Protein AF-A0A1F3Z8W6-F1 (afdb_monomer_lite)

Secondary structure (DSSP, 8-state):
-HHHHHHHHHHHHH--TT----GGGS-HHHHHHHHHHHHHH-TT-SHHHHIIIIIGGGSS-HHHHHHHHHHHHHHHHHSHHHHHHHHHHHHHHHHHTS--HHHHHHHHHHHHHHSTT-S-HHHHHHHHHHHHHTT-HHHHHHHHHHHHHS-----HHHHHHHHHHHHHHHHHHHHHHHT-

pLDDT: mean 85.47, std 11.97, range [42.78, 97.38]

Sequence (180 aa):
TLAGLMALRLQAFDNQPGISLPFAALDYLKLSGWLERILGLDQRSNYPLLMASHLYAQVPDPARQRLMLDFTYRQFLLDPERRWRYLAHAALIAKHRLHDLPLALSYARAIQEKAGGTALHWASQMPIFILEDMGELEAAKIELGALLASDSISDPQEKHFLTQRYAELEARLLKTRQGR

Radius of gyration: 19.79 Å; chains: 1; bounding box: 61×28×52 Å

Foldseek 3Di:
DVVVVVVVVVVVVCDDPPDNPDLVNDDLVVLLVVLVVVCVVPVPDPPSLCCLLPPQLVPLDLVSVVSSLVSLQVSCVVPVQPSLVSLLSSLVSCCPRVVNLVSSLVSLVCSLPPNPLSDDPVSNLSNLVSCVVVVVLVVSLVSLVVVLVVPSDPDPVVNVVSVVVSVVSVVVVVVVVVVD

Structure (mmCIF, N/CA/C/O backbone):
data_AF-A0A1F3Z8W6-F1
#
_entry.id   AF-A0A1F3Z8W6-F1
#
loop_
_atom_site.group_PDB
_atom_site.id
_atom_site.type_symbol
_atom_site.label_atom_id
_atom_site.label_alt_id
_atom_site.label_comp_id
_atom_site.label_asym_id
_atom_site.label_entity_id
_atom_site.label_seq_id
_atom_site.pdbx_PDB_ins_code
_atom_site.Cartn_x
_atom_site.Cartn_y
_atom_site.Cartn_z
_atom_site.occupancy
_atom_site.B_iso_or_equiv
_atom_site.auth_seq_id
_atom_site.auth_comp_id
_atom_site.auth_asym_id
_atom_site.auth_atom_id
_atom_sit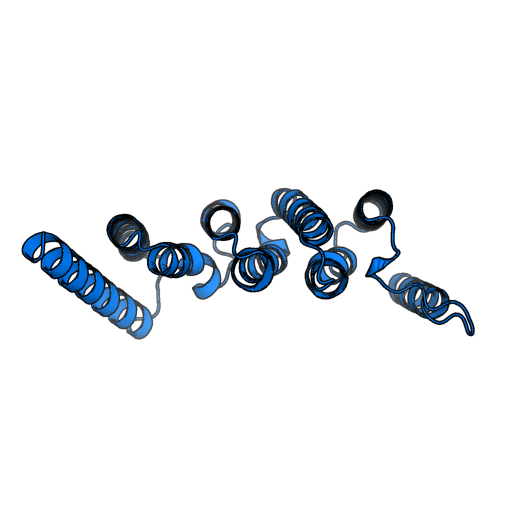e.pdbx_PDB_model_num
ATOM 1 N N . THR A 1 1 ? 30.602 -7.680 -4.647 1.00 63.47 1 THR A N 1
ATOM 2 C CA . THR A 1 1 ? 31.379 -6.793 -5.546 1.00 63.47 1 THR A CA 1
ATOM 3 C C . THR A 1 1 ? 31.164 -7.039 -7.043 1.00 63.47 1 THR A C 1
ATOM 5 O O . THR A 1 1 ? 31.744 -6.312 -7.831 1.00 63.47 1 THR A O 1
ATOM 8 N N . LEU A 1 2 ? 30.226 -7.899 -7.474 1.00 56.38 2 LEU A N 1
ATOM 9 C CA . LEU A 1 2 ? 29.691 -7.875 -8.853 1.00 56.38 2 LEU A CA 1
ATOM 10 C C . LEU A 1 2 ? 28.532 -6.867 -9.011 1.00 56.38 2 LEU A C 1
ATOM 12 O O . LEU A 1 2 ? 28.431 -6.162 -10.010 1.00 56.38 2 LEU A O 1
ATOM 16 N N . ALA A 1 3 ? 27.699 -6.751 -7.970 1.00 57.66 3 ALA A N 1
ATOM 17 C CA . ALA A 1 3 ? 26.552 -5.843 -7.927 1.00 57.66 3 ALA A CA 1
ATOM 18 C C . ALA A 1 3 ? 26.945 -4.361 -8.064 1.00 57.66 3 ALA A C 1
ATOM 20 O O . ALA A 1 3 ? 26.272 -3.613 -8.762 1.00 57.66 3 ALA A O 1
ATOM 21 N N . GLY A 1 4 ? 28.067 -3.946 -7.464 1.00 71.06 4 GLY A N 1
ATOM 22 C CA . GLY A 1 4 ? 28.579 -2.578 -7.601 1.00 71.06 4 GLY A CA 1
ATOM 23 C C . GLY A 1 4 ? 29.049 -2.259 -9.022 1.00 71.06 4 GLY A C 1
ATOM 24 O O . GLY A 1 4 ? 28.785 -1.172 -9.519 1.00 71.06 4 GLY A O 1
ATOM 25 N N . LEU A 1 5 ? 29.669 -3.226 -9.709 1.00 72.06 5 LEU A N 1
ATOM 26 C CA . LEU A 1 5 ? 30.084 -3.079 -11.108 1.00 72.06 5 LEU A CA 1
ATOM 27 C C . LEU A 1 5 ? 28.879 -3.035 -12.057 1.00 72.06 5 LEU A C 1
ATOM 29 O O . LEU A 1 5 ? 28.901 -2.290 -13.031 1.00 72.06 5 LEU A O 1
ATOM 33 N N . MET A 1 6 ? 27.810 -3.779 -11.759 1.00 69.06 6 MET A N 1
ATOM 34 C CA . MET A 1 6 ? 26.556 -3.702 -12.516 1.00 69.06 6 MET A CA 1
ATOM 35 C C . MET A 1 6 ? 25.786 -2.405 -12.252 1.00 69.06 6 MET A C 1
ATOM 37 O O . MET A 1 6 ? 25.266 -1.827 -13.200 1.00 69.06 6 MET A O 1
ATOM 41 N N . ALA A 1 7 ? 25.774 -1.906 -11.013 1.00 69.50 7 ALA A N 1
ATOM 42 C CA . ALA A 1 7 ? 25.199 -0.603 -10.680 1.00 69.50 7 ALA A CA 1
ATOM 43 C C . ALA A 1 7 ? 25.958 0.540 -11.374 1.00 69.50 7 ALA A C 1
ATOM 45 O O . ALA A 1 7 ? 25.334 1.402 -11.981 1.00 69.50 7 ALA A O 1
ATOM 46 N N . LEU A 1 8 ? 27.296 0.492 -11.384 1.00 69.25 8 LEU A N 1
ATOM 47 C CA . LEU A 1 8 ? 28.136 1.422 -12.148 1.00 69.25 8 LEU A CA 1
ATOM 48 C C . LEU A 1 8 ? 27.888 1.322 -13.656 1.00 69.25 8 LEU A C 1
ATOM 50 O O . LEU A 1 8 ? 27.823 2.342 -14.333 1.00 69.25 8 LEU A O 1
ATOM 54 N N . ARG A 1 9 ? 27.716 0.108 -14.194 1.00 71.69 9 ARG A N 1
ATOM 55 C CA . ARG A 1 9 ? 27.417 -0.093 -15.618 1.00 71.69 9 ARG A CA 1
ATOM 56 C C . ARG A 1 9 ? 26.025 0.416 -15.994 1.00 71.69 9 ARG A C 1
ATOM 58 O O . ARG A 1 9 ? 25.880 0.967 -17.077 1.00 71.69 9 ARG A O 1
ATOM 65 N N . LEU A 1 10 ? 25.035 0.259 -15.116 1.00 66.38 10 LEU A N 1
ATOM 66 C CA . LEU A 1 10 ? 23.693 0.812 -15.299 1.00 66.38 10 LEU A CA 1
ATOM 67 C C . LEU A 1 10 ? 23.724 2.343 -15.236 1.00 66.38 10 LEU A C 1
ATOM 69 O O . LEU A 1 10 ? 23.204 2.998 -16.129 1.00 66.38 10 LEU A O 1
ATOM 73 N N . GLN A 1 11 ? 24.428 2.906 -14.251 1.00 65.56 11 GLN A N 1
ATOM 74 C CA . GLN A 1 11 ? 24.610 4.350 -14.109 1.00 65.56 11 GLN A CA 1
ATOM 75 C C . GLN A 1 11 ? 25.353 4.957 -15.311 1.00 65.56 11 GLN A C 1
ATOM 77 O O . GLN A 1 11 ? 25.018 6.049 -15.753 1.00 65.56 11 GLN A O 1
ATOM 82 N N . ALA A 1 12 ? 26.325 4.242 -15.885 1.00 61.88 12 ALA A N 1
ATOM 83 C CA . ALA A 1 12 ? 27.004 4.648 -17.116 1.00 61.88 12 ALA A CA 1
ATOM 84 C C . ALA A 1 12 ? 26.122 4.504 -18.372 1.00 61.88 12 ALA A C 1
ATOM 86 O O . ALA A 1 12 ? 26.333 5.224 -19.344 1.00 61.88 12 ALA A O 1
ATOM 87 N N . PHE A 1 13 ? 25.138 3.597 -18.365 1.00 58.41 13 PHE A N 1
ATOM 88 C CA . PHE A 1 13 ? 24.157 3.464 -19.446 1.00 58.41 13 PHE A CA 1
ATOM 89 C C . PHE A 1 13 ? 23.094 4.569 -19.405 1.00 58.41 13 PHE A C 1
ATOM 91 O O . PHE A 1 13 ? 22.687 5.041 -20.462 1.00 58.41 13 PHE A O 1
ATOM 98 N N . ASP A 1 14 ? 22.692 5.006 -18.209 1.00 50.75 14 ASP A N 1
ATOM 99 C CA . ASP A 1 14 ? 21.775 6.139 -18.015 1.00 50.75 14 ASP A CA 1
ATOM 100 C C . ASP A 1 14 ? 22.431 7.492 -18.346 1.00 50.75 14 ASP A C 1
ATOM 102 O O . ASP A 1 14 ? 21.746 8.438 -18.727 1.00 50.75 14 ASP A O 1
ATOM 106 N N . ASN A 1 15 ? 23.759 7.600 -18.231 1.00 46.31 15 ASN A N 1
ATOM 107 C CA . ASN A 1 15 ? 24.492 8.859 -18.392 1.00 46.31 15 ASN A CA 1
ATOM 108 C C . ASN A 1 15 ? 25.192 8.961 -19.764 1.00 46.31 15 ASN A C 1
ATOM 110 O O . ASN A 1 15 ? 26.400 9.188 -19.850 1.00 46.31 15 ASN A O 1
ATOM 114 N N . GLN A 1 16 ? 24.441 8.774 -20.855 1.00 45.91 16 GLN A N 1
ATOM 115 C CA . GLN A 1 16 ? 24.936 9.036 -22.212 1.00 45.91 16 GLN A CA 1
ATOM 116 C C . GLN A 1 16 ? 24.834 10.538 -22.543 1.00 45.91 16 GLN A C 1
ATOM 118 O O . GLN A 1 16 ? 23.730 11.092 -22.521 1.00 45.91 16 GLN A O 1
ATOM 123 N N . PRO A 1 17 ? 25.938 11.222 -22.906 1.00 42.78 17 PRO A N 1
ATOM 124 C CA . PRO A 1 17 ? 25.865 12.588 -23.408 1.00 42.78 17 PRO A CA 1
ATOM 125 C C . PRO A 1 17 ? 25.090 12.592 -24.732 1.00 42.78 17 PRO A C 1
ATOM 127 O O . PRO A 1 17 ? 25.552 12.041 -25.728 1.00 42.78 17 PRO A O 1
ATOM 130 N N . GLY A 1 18 ? 23.904 13.203 -24.737 1.00 43.12 18 GLY A N 1
ATOM 131 C CA . GLY A 1 18 ? 23.142 13.496 -25.958 1.00 43.12 18 GLY A CA 1
ATOM 132 C C . GLY A 1 18 ? 21.848 12.707 -26.169 1.00 43.12 18 GLY A C 1
ATOM 133 O O . GLY A 1 18 ? 21.065 13.106 -27.024 1.00 43.12 18 GLY A O 1
ATOM 134 N N . ILE A 1 19 ? 21.563 11.664 -25.379 1.00 43.78 19 ILE A N 1
ATOM 135 C CA . ILE A 1 19 ? 20.241 11.010 -25.352 1.00 43.78 19 ILE A CA 1
ATOM 136 C C . ILE A 1 19 ? 19.881 10.677 -23.898 1.00 43.78 19 ILE A C 1
ATOM 138 O O . ILE A 1 19 ? 19.940 9.534 -23.458 1.00 43.78 19 ILE A O 1
ATOM 142 N N . SER A 1 20 ? 19.490 11.698 -23.135 1.00 51.50 20 SER A N 1
ATOM 143 C CA . SER A 1 20 ? 18.677 11.482 -21.937 1.00 51.50 20 SER A CA 1
ATOM 144 C C . SER A 1 20 ? 17.312 11.001 -22.426 1.00 51.50 20 SER A C 1
ATOM 146 O O . SER A 1 20 ? 16.499 11.803 -22.885 1.00 51.50 20 SER A O 1
ATOM 148 N N . LEU A 1 21 ? 17.079 9.686 -22.435 1.00 55.06 21 LEU A N 1
ATOM 149 C CA . LEU A 1 21 ? 15.722 9.179 -22.601 1.00 55.06 21 LEU A CA 1
ATOM 150 C C . LEU A 1 21 ? 14.975 9.546 -21.318 1.00 55.06 21 LEU A C 1
ATOM 152 O O . LEU A 1 21 ? 15.303 9.006 -20.259 1.00 55.06 21 LEU A O 1
ATOM 156 N N . PRO A 1 22 ? 13.983 10.452 -21.364 1.00 74.62 22 PRO A N 1
ATOM 157 C CA . PRO A 1 22 ? 13.188 10.719 -20.180 1.00 74.62 22 PRO A CA 1
ATOM 158 C C . PRO A 1 22 ? 12.544 9.401 -19.745 1.00 74.62 22 PRO A C 1
ATOM 160 O O . PRO A 1 22 ? 12.148 8.602 -20.592 1.00 74.62 22 PRO A O 1
ATOM 163 N N . PHE A 1 23 ? 12.386 9.159 -18.442 1.00 75.88 23 PHE A N 1
ATOM 164 C CA . PHE A 1 23 ? 11.731 7.930 -17.966 1.00 75.88 23 PHE A CA 1
ATOM 165 C C . PHE A 1 23 ? 10.343 7.728 -18.612 1.00 75.88 23 PHE A C 1
ATOM 167 O O . PHE A 1 23 ? 9.929 6.604 -18.881 1.00 75.88 23 PHE A O 1
ATOM 174 N N . ALA A 1 24 ? 9.673 8.823 -18.983 1.00 75.94 24 ALA A N 1
ATOM 175 C CA . ALA A 1 24 ? 8.428 8.843 -19.750 1.00 75.94 24 ALA A CA 1
ATOM 176 C C . ALA A 1 24 ? 8.534 8.376 -21.224 1.00 75.94 24 ALA A C 1
ATOM 178 O O . ALA A 1 24 ? 7.517 8.254 -21.897 1.00 75.94 24 ALA A O 1
ATOM 179 N N . ALA A 1 25 ? 9.718 8.099 -21.761 1.00 81.62 25 ALA A N 1
ATOM 180 C CA . ALA A 1 25 ? 9.909 7.530 -23.099 1.00 81.62 25 ALA A CA 1
ATOM 181 C C . ALA A 1 25 ? 10.193 6.019 -23.069 1.00 81.62 25 ALA A C 1
ATOM 183 O O . ALA A 1 25 ? 10.212 5.378 -24.117 1.00 81.62 25 ALA A O 1
ATOM 184 N N . LEU A 1 26 ? 10.394 5.432 -21.884 1.00 85.69 26 LEU A N 1
ATOM 185 C CA . LEU A 1 26 ? 10.688 4.007 -21.751 1.00 85.69 26 LEU A CA 1
ATOM 186 C C . LEU A 1 26 ? 9.454 3.140 -22.030 1.00 85.69 26 LEU A C 1
ATOM 188 O O . LEU A 1 26 ? 8.324 3.518 -21.722 1.00 85.69 26 LEU A O 1
ATOM 192 N N . ASP A 1 27 ? 9.690 1.943 -22.564 1.00 88.44 27 ASP A N 1
ATOM 193 C CA . ASP A 1 27 ? 8.688 0.885 -22.704 1.00 88.44 27 ASP A CA 1
ATOM 194 C C . ASP A 1 27 ? 8.579 0.124 -21.374 1.00 88.44 27 ASP A C 1
ATOM 196 O O . ASP A 1 27 ? 9.454 -0.668 -21.015 1.00 88.44 27 ASP A O 1
ATOM 200 N N . TYR A 1 28 ? 7.515 0.400 -20.618 1.00 90.75 28 TYR A N 1
ATOM 201 C CA . TYR A 1 28 ? 7.353 -0.109 -19.253 1.00 90.75 28 TYR A CA 1
ATOM 202 C C . TYR A 1 28 ? 7.104 -1.619 -19.186 1.00 90.75 28 TYR A C 1
ATOM 204 O O . TYR A 1 28 ? 7.426 -2.230 -18.169 1.00 90.75 28 TYR A O 1
ATOM 212 N N . LEU A 1 29 ? 6.599 -2.232 -20.262 1.00 90.50 29 LEU A N 1
ATOM 213 C CA . LEU A 1 29 ? 6.436 -3.686 -20.348 1.00 90.50 29 LEU A CA 1
ATOM 214 C C . LEU A 1 29 ? 7.790 -4.376 -20.527 1.00 90.50 29 LEU A C 1
ATOM 216 O O . LEU A 1 29 ? 8.080 -5.393 -19.896 1.00 90.50 29 LEU A O 1
ATOM 220 N N . LYS A 1 30 ? 8.665 -3.804 -21.362 1.00 90.44 30 LYS A N 1
ATOM 221 C CA . LYS A 1 30 ? 10.045 -4.297 -21.475 1.00 90.44 30 LYS A CA 1
ATOM 222 C C . LYS A 1 30 ? 10.818 -4.054 -20.187 1.00 90.44 30 LYS A C 1
ATOM 224 O O . LYS A 1 30 ? 11.549 -4.939 -19.749 1.00 90.44 30 LYS A O 1
ATOM 229 N N . LEU A 1 31 ? 10.647 -2.883 -19.575 1.00 90.31 31 LEU A N 1
ATOM 230 C CA . LEU A 1 31 ? 11.286 -2.533 -18.311 1.00 90.31 31 LEU A CA 1
ATOM 231 C C . LEU A 1 31 ? 10.904 -3.510 -17.196 1.00 90.31 31 LEU A C 1
ATOM 233 O O . LEU A 1 31 ? 11.798 -4.029 -16.532 1.00 90.31 31 LEU A O 1
ATOM 237 N N . SER A 1 32 ? 9.614 -3.822 -17.023 1.00 89.94 32 SER A N 1
ATOM 238 C CA . SER A 1 32 ? 9.184 -4.810 -16.028 1.00 89.94 32 SER A CA 1
ATOM 239 C C . SER A 1 32 ? 9.823 -6.174 -16.289 1.00 89.94 32 SER A C 1
ATOM 241 O O . SER A 1 32 ? 10.374 -6.768 -15.368 1.00 89.94 32 SER A O 1
ATOM 243 N N . GLY A 1 33 ? 9.861 -6.628 -17.547 1.00 90.06 33 GLY A N 1
ATOM 244 C CA . GLY A 1 33 ? 10.532 -7.878 -17.915 1.00 90.06 33 GLY A CA 1
ATOM 245 C C . GLY A 1 33 ? 12.035 -7.881 -17.606 1.00 90.06 33 GLY A C 1
ATOM 246 O O . GLY A 1 33 ? 12.582 -8.897 -17.176 1.00 90.06 33 GLY A O 1
ATOM 247 N N . TRP A 1 34 ? 12.721 -6.748 -17.771 1.00 90.88 34 TRP A N 1
ATOM 248 C CA . TRP A 1 34 ? 14.125 -6.609 -17.378 1.00 90.88 34 TRP A CA 1
ATOM 249 C C . TRP A 1 34 ? 14.315 -6.660 -15.863 1.00 90.88 34 TRP A C 1
ATOM 251 O O . TRP A 1 34 ? 15.187 -7.390 -15.391 1.00 90.88 34 TRP A O 1
ATOM 261 N N . LEU A 1 35 ? 13.491 -5.941 -15.098 1.00 91.12 35 LEU A N 1
ATOM 262 C CA . LEU A 1 35 ? 13.544 -5.960 -13.634 1.00 91.12 35 LEU A CA 1
ATOM 263 C C . LEU A 1 35 ? 13.267 -7.366 -13.080 1.00 91.12 35 LEU A C 1
ATOM 265 O O . LEU A 1 35 ? 13.963 -7.812 -12.168 1.00 91.12 35 LEU A O 1
ATOM 269 N N . GLU A 1 36 ? 12.316 -8.093 -13.672 1.00 89.38 36 GLU A N 1
ATOM 270 C CA . GLU A 1 36 ? 12.037 -9.497 -13.348 1.00 89.38 36 GLU A CA 1
ATOM 271 C C . GLU A 1 36 ? 13.244 -10.398 -13.606 1.00 89.38 36 GLU A C 1
ATOM 273 O O . GLU A 1 36 ? 13.613 -11.189 -12.742 1.00 89.38 36 GLU A O 1
ATOM 278 N N . ARG A 1 37 ? 13.908 -10.258 -14.759 1.00 89.44 37 ARG A N 1
ATOM 279 C CA . ARG A 1 37 ? 15.112 -11.043 -15.076 1.00 89.44 37 ARG A CA 1
ATOM 280 C C . ARG A 1 37 ? 16.254 -10.758 -14.106 1.00 89.44 37 ARG A C 1
ATOM 282 O O . ARG A 1 37 ? 16.925 -11.694 -13.684 1.00 89.44 37 ARG A O 1
ATOM 289 N N . ILE A 1 38 ? 16.458 -9.497 -13.719 1.00 86.88 38 ILE A N 1
ATOM 290 C CA . ILE A 1 38 ? 17.488 -9.125 -12.736 1.00 86.88 38 ILE A CA 1
ATOM 291 C C . ILE A 1 38 ? 17.193 -9.775 -11.379 1.00 86.88 38 ILE A C 1
ATOM 293 O O . ILE A 1 38 ? 18.099 -10.341 -10.772 1.00 86.88 38 ILE A O 1
ATOM 297 N N . LEU A 1 39 ? 15.935 -9.760 -10.925 1.00 88.00 39 LEU A N 1
ATOM 298 C CA . LEU A 1 39 ? 15.534 -10.469 -9.703 1.00 88.00 39 LEU A CA 1
ATOM 299 C C . LEU A 1 39 ? 15.644 -11.991 -9.838 1.00 88.00 39 LEU A C 1
ATOM 301 O O . LEU A 1 39 ? 15.949 -12.664 -8.861 1.00 88.00 39 LEU A O 1
ATOM 305 N N . GLY A 1 40 ? 15.425 -12.544 -11.030 1.00 86.38 40 GLY A N 1
ATOM 306 C CA . GLY A 1 40 ? 15.648 -13.964 -11.298 1.00 86.38 40 GLY A CA 1
ATOM 307 C C . GLY A 1 40 ? 17.115 -14.374 -11.130 1.00 86.38 40 GLY A C 1
ATOM 308 O O . GLY A 1 40 ? 17.387 -15.471 -10.648 1.00 86.38 40 GLY A O 1
ATOM 309 N N . LEU A 1 41 ? 18.050 -13.484 -11.480 1.00 88.44 41 LEU A N 1
ATOM 310 C CA . LEU A 1 41 ? 19.491 -13.696 -11.309 1.00 88.44 41 LEU A CA 1
ATOM 311 C C . LEU A 1 41 ? 19.951 -13.488 -9.858 1.00 88.44 41 LEU A C 1
ATOM 313 O O . LEU A 1 41 ? 20.811 -14.224 -9.382 1.00 88.44 41 LEU A O 1
ATOM 317 N N . ASP A 1 42 ? 19.386 -12.503 -9.156 1.00 83.12 42 ASP A N 1
ATOM 318 C CA . ASP A 1 42 ? 19.632 -12.258 -7.732 1.00 83.12 42 ASP A CA 1
ATOM 319 C C . ASP A 1 42 ? 18.321 -11.958 -6.990 1.00 83.12 42 ASP A C 1
ATOM 321 O O . ASP A 1 42 ? 17.873 -10.812 -6.878 1.00 83.12 42 ASP A O 1
ATOM 325 N N . GLN A 1 43 ? 17.728 -13.011 -6.425 1.00 79.88 43 GLN A N 1
ATOM 326 C CA . GLN A 1 43 ? 16.435 -12.953 -5.731 1.00 79.88 43 GLN A CA 1
ATOM 327 C C . GLN A 1 43 ? 16.477 -12.130 -4.439 1.00 79.88 43 GLN A C 1
ATOM 329 O O . GLN A 1 43 ? 15.435 -11.675 -3.953 1.00 79.88 43 GLN A O 1
ATOM 334 N N . ARG A 1 44 ? 17.677 -11.930 -3.877 1.00 78.94 44 ARG A N 1
ATOM 335 C CA . ARG A 1 44 ? 17.900 -11.138 -2.662 1.00 78.94 44 ARG A CA 1
ATOM 336 C C . ARG A 1 44 ? 18.141 -9.664 -2.977 1.00 78.94 44 ARG A C 1
ATOM 338 O O . ARG A 1 44 ? 18.221 -8.858 -2.046 1.00 78.94 44 ARG A O 1
ATOM 345 N N . SER A 1 45 ? 18.256 -9.305 -4.255 1.00 81.25 45 SER A N 1
ATOM 346 C CA . SER A 1 45 ? 18.483 -7.929 -4.659 1.00 81.25 45 SER A CA 1
ATOM 347 C C . SER A 1 45 ? 17.272 -7.059 -4.343 1.00 81.25 45 SER A C 1
ATOM 349 O O . SER A 1 45 ? 16.174 -7.223 -4.866 1.00 81.25 45 SER A O 1
ATOM 351 N N . ASN A 1 46 ? 17.510 -6.068 -3.495 1.00 81.50 46 ASN A N 1
ATOM 352 C CA . ASN A 1 46 ? 16.548 -5.027 -3.146 1.00 81.50 46 ASN A CA 1
ATOM 353 C C . ASN A 1 46 ? 16.425 -3.948 -4.231 1.00 81.50 46 ASN A C 1
ATOM 355 O O . ASN A 1 46 ? 15.517 -3.117 -4.190 1.00 81.50 46 ASN A O 1
ATOM 359 N N . TYR A 1 47 ? 17.369 -3.928 -5.174 1.00 81.19 47 TYR A N 1
ATOM 360 C CA . TYR A 1 47 ? 17.552 -2.824 -6.102 1.00 81.19 47 TYR A CA 1
ATOM 361 C C . TYR A 1 47 ? 16.439 -2.742 -7.163 1.00 81.19 47 TYR A C 1
ATOM 363 O O . TYR A 1 47 ? 15.862 -1.666 -7.294 1.00 81.19 47 TYR A O 1
ATOM 371 N N . PRO A 1 48 ? 16.014 -3.831 -7.840 1.00 87.06 48 PRO A N 1
ATOM 372 C CA . PRO A 1 48 ? 14.927 -3.756 -8.824 1.00 87.06 48 PRO A CA 1
ATOM 373 C C . PRO A 1 48 ? 13.588 -3.297 -8.233 1.00 87.06 48 PRO A C 1
ATOM 375 O O . PRO A 1 48 ? 12.860 -2.537 -8.865 1.00 87.06 48 PRO A O 1
ATOM 378 N N . LEU A 1 49 ? 13.289 -3.710 -6.997 1.00 86.50 49 LEU A N 1
ATOM 379 C CA . LEU A 1 49 ? 12.095 -3.276 -6.267 1.00 86.50 49 LEU A CA 1
ATOM 380 C C . LEU A 1 49 ? 12.153 -1.796 -5.891 1.00 86.50 49 LEU A C 1
ATOM 382 O O . LEU A 1 49 ? 11.166 -1.084 -6.054 1.00 86.50 49 LEU A O 1
ATOM 386 N N . LEU A 1 50 ? 13.319 -1.321 -5.443 1.00 85.69 50 LEU A N 1
ATOM 387 C CA . LEU A 1 50 ? 13.538 0.098 -5.180 1.00 85.69 50 LEU A CA 1
ATOM 388 C C . LEU A 1 50 ? 13.331 0.928 -6.455 1.00 85.69 50 LEU A C 1
ATOM 390 O O . LEU A 1 50 ? 12.630 1.932 -6.411 1.00 85.69 50 LEU A O 1
ATOM 394 N N . MET A 1 51 ? 13.894 0.499 -7.589 1.00 85.50 51 MET A N 1
ATOM 395 C CA . MET A 1 51 ? 13.742 1.204 -8.866 1.00 85.50 51 MET A CA 1
ATOM 396 C C . MET A 1 51 ? 12.284 1.246 -9.324 1.00 85.50 51 MET A C 1
ATOM 398 O O . MET A 1 51 ? 11.785 2.318 -9.664 1.00 85.50 51 MET A O 1
ATOM 402 N N . ALA A 1 52 ? 11.579 0.113 -9.282 1.00 86.12 52 ALA A N 1
ATOM 403 C CA . ALA A 1 52 ? 10.173 0.056 -9.664 1.00 86.12 52 ALA A CA 1
ATOM 404 C C . ALA A 1 52 ? 9.311 0.988 -8.807 1.00 86.12 52 ALA A C 1
ATOM 406 O O . ALA A 1 52 ? 8.582 1.817 -9.350 1.00 86.12 52 ALA A O 1
ATOM 407 N N . SER A 1 53 ? 9.419 0.886 -7.479 1.00 81.81 53 SER A N 1
ATOM 408 C CA . SER A 1 53 ? 8.507 1.596 -6.586 1.00 81.81 53 SER A CA 1
ATOM 409 C C . SER A 1 53 ? 8.898 3.062 -6.363 1.00 81.81 53 SER A C 1
ATOM 411 O O .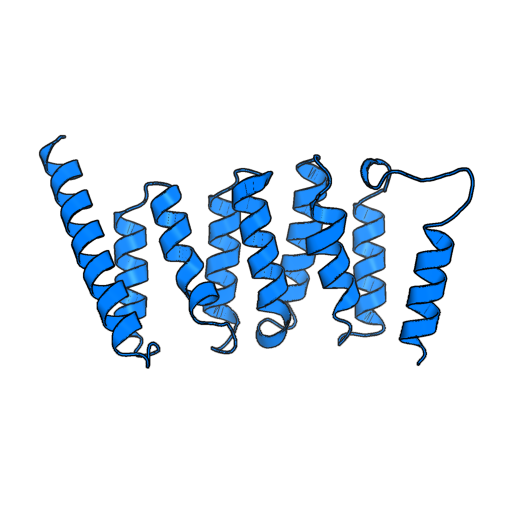 SER A 1 53 ? 8.004 3.881 -6.207 1.00 81.81 53 SER A O 1
ATOM 413 N N . HIS A 1 54 ? 10.191 3.416 -6.370 1.00 82.69 54 HIS A N 1
ATOM 414 C CA . HIS A 1 54 ? 10.657 4.774 -6.048 1.00 82.69 54 HIS A CA 1
ATOM 415 C C . HIS A 1 54 ? 11.153 5.582 -7.247 1.00 82.69 54 HIS A C 1
ATOM 417 O O . HIS A 1 54 ? 11.227 6.794 -7.119 1.00 82.69 54 HIS A O 1
ATOM 423 N N . LEU A 1 55 ? 11.511 4.992 -8.390 1.00 86.00 55 LEU A N 1
ATOM 424 C CA . LEU A 1 55 ? 11.925 5.776 -9.566 1.00 86.00 55 LEU A CA 1
ATOM 425 C C . LEU A 1 55 ? 10.866 5.720 -10.658 1.00 86.00 55 LEU A C 1
ATOM 427 O O . LEU A 1 55 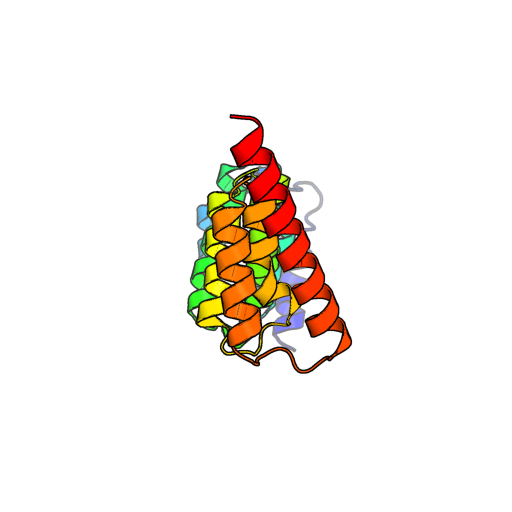? 10.271 6.735 -11.015 1.00 86.00 55 LEU A O 1
ATOM 431 N N . TYR A 1 56 ? 10.582 4.521 -11.159 1.00 86.94 56 TYR A N 1
ATOM 432 C CA . TYR A 1 56 ? 9.743 4.363 -12.341 1.00 86.94 56 TYR A CA 1
ATOM 433 C C . TYR A 1 56 ? 8.257 4.604 -12.060 1.00 86.94 56 TYR A C 1
ATOM 435 O O . TYR A 1 56 ? 7.539 5.032 -12.965 1.00 86.94 56 TYR A O 1
ATOM 443 N N . ALA A 1 57 ? 7.803 4.427 -10.816 1.00 86.12 57 ALA A N 1
ATOM 444 C CA . ALA A 1 57 ? 6.451 4.785 -10.388 1.00 86.12 57 ALA A CA 1
ATOM 445 C C . ALA A 1 57 ? 6.244 6.296 -10.129 1.00 86.12 57 ALA A C 1
ATOM 447 O O . ALA A 1 57 ? 5.126 6.709 -9.842 1.00 86.12 57 ALA A O 1
ATOM 448 N N . GLN A 1 58 ? 7.276 7.144 -10.235 1.00 84.31 58 GLN A N 1
ATOM 449 C CA . GLN A 1 58 ? 7.117 8.600 -10.082 1.00 84.31 58 GLN A CA 1
ATOM 450 C C . GLN A 1 58 ? 6.784 9.329 -11.392 1.00 84.31 58 GLN A C 1
ATOM 452 O O . GLN A 1 58 ? 6.446 10.513 -11.367 1.00 84.31 58 GLN A O 1
ATOM 457 N N . VAL A 1 59 ? 6.855 8.644 -12.537 1.00 87.00 59 VAL A N 1
ATOM 458 C CA . VAL A 1 59 ? 6.489 9.232 -13.833 1.00 87.00 59 VAL A CA 1
ATOM 459 C C . VAL A 1 59 ? 5.002 9.605 -13.820 1.00 87.00 59 VAL A C 1
ATOM 461 O O . VAL A 1 59 ? 4.197 8.767 -13.413 1.00 87.00 59 VAL A O 1
ATOM 464 N N . PRO A 1 60 ? 4.608 10.824 -14.241 1.00 86.38 60 PRO A N 1
ATOM 465 C CA . PRO A 1 60 ? 3.221 11.301 -14.208 1.00 86.38 60 PRO A CA 1
ATOM 466 C C . PRO A 1 60 ? 2.373 10.685 -15.338 1.00 86.38 60 PRO A C 1
ATOM 468 O O . PRO A 1 60 ? 1.778 11.386 -16.147 1.00 86.38 60 PRO A O 1
ATOM 471 N N . ASP A 1 61 ? 2.346 9.357 -15.405 1.00 90.12 61 ASP A N 1
ATOM 472 C CA . ASP A 1 61 ? 1.564 8.555 -16.344 1.00 90.12 61 ASP A CA 1
ATOM 473 C C . ASP A 1 61 ? 0.891 7.415 -15.554 1.00 90.12 61 ASP A C 1
ATOM 475 O O . ASP A 1 61 ? 1.577 6.484 -15.112 1.00 90.12 61 ASP A O 1
ATOM 479 N N . PRO A 1 62 ? -0.441 7.466 -15.362 1.00 92.00 62 PRO A N 1
ATOM 480 C CA . PRO A 1 62 ? -1.161 6.481 -14.559 1.00 92.00 62 PRO A CA 1
ATOM 481 C C . PRO A 1 62 ? -1.008 5.033 -15.039 1.00 92.00 62 PRO A C 1
ATOM 483 O O . PRO A 1 62 ? -0.940 4.116 -14.218 1.00 92.00 62 PRO A O 1
ATOM 486 N N . ALA A 1 63 ? -0.930 4.798 -16.353 1.00 92.56 63 ALA A N 1
ATOM 487 C CA . ALA A 1 63 ? -0.808 3.448 -16.898 1.00 92.56 63 ALA A CA 1
ATOM 488 C C . ALA A 1 63 ? 0.556 2.842 -16.543 1.00 92.56 63 ALA A C 1
ATOM 490 O O . ALA A 1 63 ? 0.655 1.694 -16.110 1.00 92.56 63 ALA A O 1
ATOM 491 N N . ARG A 1 64 ? 1.613 3.648 -16.651 1.00 91.81 64 ARG A N 1
ATOM 492 C CA . ARG A 1 64 ? 2.981 3.250 -16.298 1.00 91.81 64 ARG A CA 1
ATOM 493 C C . ARG A 1 64 ? 3.169 3.036 -14.808 1.00 91.81 64 ARG A C 1
ATOM 495 O O . ARG A 1 64 ? 3.806 2.062 -14.407 1.00 91.81 64 ARG A O 1
ATOM 502 N N . GLN A 1 65 ? 2.588 3.915 -13.994 1.00 93.44 65 GLN A N 1
ATOM 503 C CA . GLN A 1 65 ? 2.560 3.746 -12.546 1.00 93.44 65 GLN A CA 1
ATOM 504 C C . GLN A 1 65 ? 1.931 2.399 -12.196 1.00 93.44 65 GLN A C 1
ATOM 506 O O . GLN A 1 65 ? 2.576 1.593 -11.531 1.00 93.44 65 GLN A O 1
ATOM 511 N N . ARG A 1 66 ? 0.744 2.094 -12.738 1.00 94.75 66 ARG A N 1
ATOM 512 C CA . ARG A 1 66 ? 0.061 0.811 -12.511 1.00 94.75 66 ARG A CA 1
ATOM 513 C C . ARG A 1 66 ? 0.914 -0.401 -12.886 1.00 94.75 66 ARG A C 1
ATOM 515 O O . ARG A 1 66 ? 0.936 -1.353 -12.117 1.00 94.75 66 ARG A O 1
ATOM 522 N N . LEU A 1 67 ? 1.666 -0.357 -13.989 1.00 94.44 67 LEU A N 1
ATOM 523 C CA . LEU A 1 67 ? 2.587 -1.443 -14.356 1.00 94.44 67 LEU A CA 1
ATOM 524 C C . LEU A 1 67 ? 3.690 -1.667 -13.308 1.00 94.44 67 LEU A C 1
ATOM 526 O O . LEU A 1 67 ? 4.023 -2.808 -12.993 1.00 94.44 67 LEU A O 1
ATOM 530 N N . MET A 1 68 ? 4.255 -0.594 -12.749 1.00 94.56 68 MET A N 1
ATOM 531 C CA . MET A 1 68 ? 5.289 -0.705 -11.712 1.00 94.56 68 MET A CA 1
ATOM 532 C C . MET A 1 68 ? 4.720 -1.132 -10.358 1.00 94.56 68 MET A C 1
ATOM 534 O O . MET A 1 68 ? 5.371 -1.893 -9.634 1.00 94.56 68 MET A O 1
ATOM 538 N N . LEU A 1 69 ? 3.508 -0.684 -10.020 1.00 95.00 69 LEU A N 1
ATOM 539 C CA . LEU A 1 69 ? 2.806 -1.134 -8.820 1.00 95.00 69 LEU A CA 1
ATOM 540 C C . LEU A 1 69 ? 2.436 -2.620 -8.923 1.00 95.00 69 LEU A C 1
ATOM 542 O O . LEU A 1 69 ? 2.696 -3.364 -7.981 1.00 95.00 69 LEU A O 1
ATOM 546 N N . ASP A 1 70 ? 1.936 -3.073 -10.077 1.00 95.50 70 ASP A N 1
ATOM 547 C CA . ASP A 1 70 ? 1.644 -4.486 -10.344 1.00 95.50 70 ASP A CA 1
ATOM 548 C C . ASP A 1 70 ? 2.903 -5.356 -10.246 1.00 95.50 70 ASP A C 1
ATOM 550 O O . ASP A 1 70 ? 2.912 -6.360 -9.533 1.00 95.50 70 ASP A O 1
ATOM 554 N N . PHE A 1 71 ? 4.005 -4.936 -10.878 1.00 95.19 71 PHE A N 1
ATOM 555 C CA . PHE A 1 71 ? 5.293 -5.613 -10.721 1.00 95.19 71 PHE A CA 1
ATOM 556 C C . PHE A 1 71 ? 5.696 -5.713 -9.243 1.00 95.19 71 PHE A C 1
ATOM 558 O O . PHE A 1 71 ? 6.041 -6.795 -8.768 1.00 95.19 71 PHE A O 1
ATOM 565 N N . THR A 1 72 ? 5.607 -4.610 -8.495 1.00 94.81 72 THR A N 1
ATOM 566 C CA . THR A 1 72 ? 5.952 -4.581 -7.066 1.00 94.81 72 THR A CA 1
ATOM 567 C C . THR A 1 72 ? 5.064 -5.525 -6.256 1.00 94.81 72 THR A C 1
ATOM 569 O O . THR A 1 72 ? 5.569 -6.253 -5.401 1.00 94.81 72 THR A O 1
ATOM 572 N N . TYR A 1 73 ? 3.764 -5.568 -6.549 1.00 96.25 73 TYR A N 1
ATOM 573 C CA . TYR A 1 73 ? 2.809 -6.459 -5.899 1.00 96.25 73 TYR A CA 1
ATOM 574 C C . TYR A 1 73 ? 3.107 -7.935 -6.182 1.00 96.25 73 TYR A C 1
ATOM 576 O O . TYR A 1 73 ? 3.234 -8.725 -5.247 1.00 96.25 73 TYR A O 1
ATOM 584 N N . ARG A 1 74 ? 3.325 -8.311 -7.449 1.00 95.38 74 ARG A N 1
ATOM 585 C CA . ARG A 1 74 ? 3.703 -9.685 -7.821 1.00 95.38 74 ARG A CA 1
ATOM 586 C C . ARG A 1 74 ? 4.989 -10.119 -7.132 1.00 95.38 74 ARG A C 1
ATOM 588 O O . ARG A 1 74 ? 5.070 -11.232 -6.624 1.00 95.38 74 ARG A O 1
ATOM 595 N N . GLN A 1 75 ? 5.981 -9.234 -7.065 1.00 93.62 75 GLN A N 1
ATOM 596 C CA . GLN A 1 75 ? 7.231 -9.519 -6.370 1.00 93.62 75 GLN A CA 1
ATOM 597 C C . GLN A 1 75 ? 7.061 -9.592 -4.850 1.00 93.62 75 GLN A C 1
ATOM 599 O O . GLN A 1 75 ? 7.744 -10.398 -4.221 1.00 93.62 75 GLN A O 1
ATOM 604 N N . PHE A 1 76 ? 6.174 -8.797 -4.253 1.00 94.25 76 PHE A N 1
ATOM 605 C CA . PHE A 1 76 ? 5.836 -8.907 -2.836 1.00 94.25 76 PHE A CA 1
ATOM 606 C C . PHE A 1 76 ? 5.279 -10.289 -2.497 1.00 94.25 76 PHE A C 1
ATOM 608 O O . PHE A 1 76 ? 5.727 -10.886 -1.526 1.00 94.25 76 PHE A O 1
ATOM 615 N N . LEU A 1 77 ? 4.380 -10.833 -3.320 1.00 94.31 77 LEU A N 1
ATOM 616 C CA . LEU A 1 77 ? 3.777 -12.148 -3.073 1.00 94.31 77 LEU A CA 1
ATOM 617 C C . LEU A 1 77 ? 4.802 -13.294 -3.013 1.00 94.31 77 LEU A C 1
ATOM 619 O O . LEU A 1 77 ? 4.518 -14.318 -2.399 1.00 94.31 77 LEU A O 1
ATOM 623 N N . LEU A 1 78 ? 5.981 -13.126 -3.620 1.00 92.81 78 LEU A N 1
ATOM 624 C CA . LEU A 1 78 ? 7.056 -14.122 -3.589 1.00 92.81 78 LEU A CA 1
ATOM 625 C C . LEU A 1 78 ? 7.843 -14.130 -2.270 1.00 92.81 78 LEU A C 1
ATOM 627 O O . LEU A 1 78 ? 8.375 -15.168 -1.894 1.00 92.81 78 LEU A O 1
ATOM 631 N N . ASP A 1 79 ? 7.951 -12.985 -1.593 1.00 92.00 79 ASP A N 1
ATOM 632 C CA . ASP A 1 79 ? 8.645 -12.857 -0.303 1.00 92.00 79 ASP A CA 1
ATOM 633 C C . ASP A 1 79 ? 8.019 -11.708 0.515 1.00 92.00 79 ASP A C 1
ATOM 635 O O . ASP A 1 79 ? 8.581 -10.603 0.589 1.00 92.00 79 ASP A O 1
ATOM 639 N N . PRO A 1 80 ? 6.815 -11.931 1.084 1.00 92.38 80 PRO A N 1
ATOM 640 C CA . PRO A 1 80 ? 6.050 -10.879 1.750 1.00 92.38 80 PRO A CA 1
ATOM 641 C C . PRO A 1 80 ? 6.787 -10.272 2.944 1.00 92.38 80 PRO A C 1
ATOM 643 O O . PRO A 1 80 ? 6.779 -9.054 3.136 1.00 92.38 80 PRO A O 1
ATOM 646 N N . GLU A 1 81 ? 7.482 -11.114 3.708 1.00 90.69 81 GLU A N 1
ATOM 647 C CA . GLU A 1 81 ? 8.173 -10.728 4.936 1.00 90.69 81 GLU A CA 1
ATOM 648 C C . GLU A 1 81 ? 9.312 -9.733 4.698 1.00 90.69 81 GLU A C 1
ATOM 650 O O . GLU A 1 81 ? 9.591 -8.894 5.556 1.00 90.69 81 GLU A O 1
ATOM 655 N N . ARG A 1 82 ? 9.986 -9.796 3.543 1.00 89.94 82 ARG A N 1
ATOM 656 C CA . ARG A 1 82 ? 11.092 -8.880 3.218 1.00 89.94 82 ARG A CA 1
ATOM 657 C C . ARG A 1 82 ? 10.674 -7.716 2.342 1.00 89.94 82 ARG A C 1
ATOM 659 O O . ARG A 1 82 ? 11.310 -6.657 2.371 1.00 89.94 82 ARG A O 1
ATOM 666 N N . ARG A 1 83 ? 9.645 -7.913 1.518 1.00 93.00 83 ARG A N 1
ATOM 667 C CA . ARG A 1 83 ? 9.286 -6.979 0.445 1.00 93.00 83 ARG A CA 1
ATOM 668 C C . ARG A 1 83 ? 8.117 -6.064 0.805 1.00 93.00 83 ARG A C 1
ATOM 670 O O . ARG A 1 83 ? 7.815 -5.163 0.021 1.00 93.00 83 ARG A O 1
ATOM 677 N N . TRP A 1 84 ? 7.516 -6.216 1.990 1.00 93.75 84 TRP A N 1
ATOM 678 C CA . TRP A 1 84 ? 6.377 -5.403 2.440 1.00 93.75 84 TRP A CA 1
ATOM 679 C C . TRP A 1 84 ? 6.619 -3.894 2.320 1.00 93.75 84 TRP A C 1
ATOM 681 O O . TRP A 1 84 ? 5.719 -3.170 1.909 1.00 93.75 84 TRP A O 1
ATOM 691 N N . ARG A 1 85 ? 7.839 -3.403 2.585 1.00 93.69 85 ARG A N 1
ATOM 692 C CA . ARG A 1 85 ? 8.165 -1.964 2.510 1.00 93.69 85 ARG A CA 1
ATOM 693 C C . ARG A 1 85 ? 7.976 -1.369 1.112 1.00 93.69 85 ARG A C 1
ATOM 695 O O . ARG A 1 85 ? 7.597 -0.208 0.981 1.00 93.69 85 ARG A O 1
ATOM 702 N N . TYR A 1 86 ? 8.222 -2.161 0.067 1.00 93.81 86 TYR A N 1
ATOM 703 C CA . TYR A 1 86 ? 8.036 -1.723 -1.317 1.00 93.81 86 TYR A CA 1
ATOM 704 C C . TYR A 1 86 ? 6.557 -1.679 -1.671 1.00 93.81 86 TYR A C 1
ATOM 706 O O . TYR A 1 86 ? 6.113 -0.730 -2.314 1.00 93.81 86 TYR A O 1
ATOM 714 N N . LEU A 1 87 ? 5.787 -2.660 -1.192 1.00 95.38 87 LEU A N 1
ATOM 715 C CA . LEU A 1 87 ? 4.342 -2.658 -1.363 1.00 95.38 87 LEU A CA 1
ATOM 716 C C . LEU A 1 87 ? 3.673 -1.534 -0.555 1.00 95.38 87 LEU A C 1
ATOM 718 O O . LEU A 1 87 ? 2.730 -0.917 -1.037 1.00 95.38 87 LEU A O 1
ATOM 722 N N . ALA A 1 88 ? 4.198 -1.198 0.626 1.00 94.25 88 ALA A N 1
ATOM 723 C CA . ALA A 1 88 ? 3.722 -0.065 1.415 1.00 94.25 88 ALA A CA 1
ATOM 724 C C . ALA A 1 88 ? 3.927 1.251 0.655 1.00 94.25 88 ALA A C 1
ATOM 726 O O . ALA A 1 88 ? 3.007 2.057 0.539 1.00 94.25 88 ALA A O 1
ATOM 727 N N . HIS A 1 89 ? 5.101 1.437 0.043 1.00 93.62 89 HIS A N 1
ATOM 728 C CA . HIS A 1 89 ? 5.334 2.581 -0.836 1.00 93.62 89 HIS A CA 1
ATOM 729 C C . HIS A 1 89 ? 4.396 2.571 -2.054 1.00 93.62 89 HIS A C 1
ATOM 731 O O . HIS A 1 89 ? 3.830 3.603 -2.406 1.00 93.62 89 HIS A O 1
ATOM 737 N N . ALA A 1 90 ? 4.172 1.407 -2.667 1.00 95.06 90 ALA A N 1
ATOM 738 C CA . ALA A 1 90 ? 3.232 1.260 -3.773 1.00 95.06 90 ALA A CA 1
ATOM 739 C C . ALA A 1 90 ? 1.792 1.649 -3.384 1.00 95.06 90 ALA A C 1
ATOM 741 O O . ALA A 1 90 ? 1.112 2.317 -4.163 1.00 95.06 90 ALA A O 1
ATOM 742 N N . ALA A 1 91 ? 1.346 1.316 -2.169 1.00 95.56 91 ALA A N 1
ATOM 743 C CA . ALA A 1 91 ? 0.054 1.744 -1.633 1.00 95.56 91 ALA A CA 1
ATOM 744 C C . ALA A 1 91 ? -0.036 3.274 -1.491 1.00 95.56 91 ALA A C 1
ATOM 746 O O . ALA A 1 91 ? -1.056 3.867 -1.844 1.00 95.56 91 ALA A O 1
ATOM 747 N N . LEU A 1 92 ? 1.042 3.937 -1.054 1.00 93.50 92 LEU A N 1
ATOM 748 C CA . LEU A 1 92 ? 1.097 5.402 -0.981 1.00 93.50 92 LEU A CA 1
ATOM 749 C C . LEU A 1 92 ? 1.033 6.056 -2.367 1.00 93.50 92 LEU A C 1
ATOM 751 O O . LEU A 1 92 ? 0.340 7.059 -2.536 1.00 93.50 92 LEU A O 1
ATOM 755 N N . ILE A 1 93 ? 1.708 5.487 -3.370 1.00 94.38 93 ILE A N 1
ATOM 756 C CA . ILE A 1 93 ? 1.613 5.963 -4.758 1.00 94.38 93 ILE A CA 1
ATOM 757 C C . ILE A 1 93 ? 0.191 5.769 -5.299 1.00 94.38 93 ILE A C 1
ATOM 759 O O . ILE A 1 93 ? -0.370 6.707 -5.869 1.00 94.38 93 ILE A O 1
ATOM 763 N N . ALA A 1 94 ? -0.427 4.605 -5.066 1.00 96.12 94 ALA A N 1
ATOM 764 C CA . ALA A 1 94 ? -1.816 4.354 -5.450 1.00 96.12 94 ALA A CA 1
ATOM 765 C C . ALA A 1 94 ? -2.772 5.391 -4.835 1.00 96.12 94 ALA A C 1
ATOM 767 O O . ALA A 1 94 ? -3.582 5.989 -5.540 1.00 96.12 94 ALA A O 1
ATOM 768 N N . LYS A 1 95 ? -2.604 5.690 -3.544 1.00 94.81 95 LYS A N 1
ATOM 769 C CA . LYS A 1 95 ? -3.403 6.68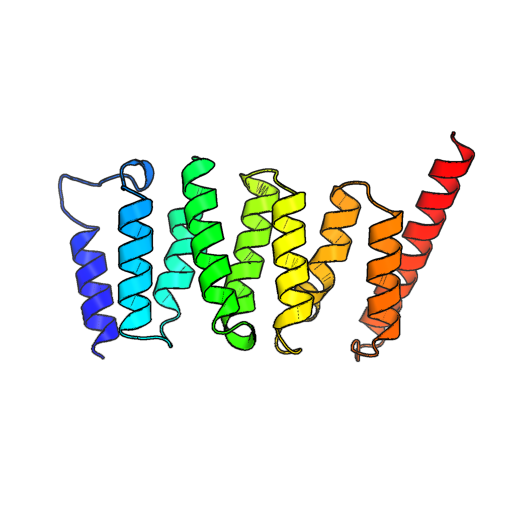3 -2.821 1.00 94.81 95 LYS A CA 1
ATOM 770 C C . LYS A 1 95 ? -3.196 8.114 -3.329 1.00 94.81 95 LYS A C 1
ATOM 772 O O . LYS A 1 95 ? -4.165 8.815 -3.605 1.00 94.81 95 LYS A O 1
ATOM 777 N N . HIS A 1 96 ? -1.950 8.577 -3.418 1.00 93.38 96 HIS A N 1
ATOM 778 C CA . HIS A 1 96 ? -1.650 10.006 -3.582 1.00 93.38 96 HIS A CA 1
ATOM 779 C C . HIS A 1 96 ? -1.390 10.448 -5.022 1.00 93.38 96 HIS A C 1
ATOM 781 O O . HIS A 1 96 ? -1.510 11.636 -5.308 1.00 93.38 96 HIS A O 1
ATOM 787 N N . ARG A 1 97 ? -0.986 9.534 -5.912 1.00 91.94 97 ARG A N 1
ATOM 788 C CA . ARG A 1 97 ? -0.672 9.851 -7.316 1.00 91.94 97 ARG A CA 1
ATOM 789 C C . ARG A 1 97 ? -1.741 9.331 -8.263 1.00 91.94 97 ARG A C 1
ATOM 791 O O . ARG A 1 97 ? -2.176 10.068 -9.139 1.00 91.94 97 ARG A O 1
ATOM 798 N N . LEU A 1 98 ? -2.166 8.080 -8.073 1.00 93.88 98 LEU A N 1
ATOM 799 C CA . LEU A 1 98 ? -3.235 7.485 -8.879 1.00 93.88 98 LEU A CA 1
ATOM 800 C C . LEU A 1 98 ? -4.634 7.864 -8.389 1.00 93.88 98 LEU A C 1
ATOM 802 O O . LEU A 1 98 ? -5.588 7.682 -9.139 1.00 93.88 98 LEU A O 1
ATOM 806 N N . HIS A 1 99 ? -4.756 8.366 -7.154 1.00 94.81 99 HIS A N 1
ATOM 807 C CA . HIS A 1 99 ? -6.040 8.601 -6.485 1.00 94.81 99 HIS A CA 1
ATOM 808 C C . HIS A 1 99 ? -6.946 7.355 -6.483 1.00 94.81 99 HIS A C 1
ATOM 810 O O . HIS A 1 99 ? -8.170 7.449 -6.506 1.00 94.81 99 HIS A O 1
ATOM 816 N N . ASP A 1 100 ? -6.325 6.175 -6.442 1.00 96.81 100 ASP A N 1
ATOM 817 C CA . ASP A 1 100 ? -6.976 4.872 -6.485 1.00 96.81 100 ASP A CA 1
ATOM 818 C C . ASP A 1 100 ? -6.955 4.254 -5.082 1.00 96.81 100 ASP A C 1
ATOM 820 O O . ASP A 1 100 ? -6.090 3.446 -4.728 1.00 96.81 100 ASP A O 1
ATOM 824 N N . LEU A 1 101 ? -7.892 4.713 -4.247 1.00 96.62 101 LEU A N 1
ATOM 825 C CA . LEU A 1 101 ? -8.040 4.238 -2.870 1.00 96.62 101 LEU A CA 1
ATOM 826 C C . LEU A 1 101 ? -8.352 2.732 -2.786 1.00 96.62 101 LEU A C 1
ATOM 828 O O . LEU A 1 101 ? -7.733 2.073 -1.947 1.00 96.62 101 LEU A O 1
ATOM 832 N N . PRO A 1 102 ? -9.214 2.142 -3.644 1.00 97.31 102 PRO A N 1
ATOM 833 C CA . PRO A 1 102 ? -9.421 0.694 -3.658 1.00 97.31 102 PRO A CA 1
ATOM 834 C C . PRO A 1 102 ? -8.131 -0.097 -3.906 1.00 97.31 102 PRO A C 1
ATOM 836 O O . PRO A 1 102 ? -7.860 -1.073 -3.201 1.00 97.31 102 PRO A O 1
ATOM 839 N N . LEU A 1 103 ? -7.297 0.339 -4.858 1.00 97.19 103 LEU A N 1
ATOM 840 C CA . LEU A 1 103 ? -6.004 -0.298 -5.111 1.00 97.19 103 LEU A CA 1
ATOM 841 C C . LEU A 1 103 ? -5.066 -0.153 -3.907 1.00 97.19 103 LEU A C 1
ATOM 843 O O . LEU A 1 103 ? -4.465 -1.140 -3.476 1.00 97.19 103 LEU A O 1
ATOM 847 N N . ALA A 1 104 ? -4.980 1.043 -3.320 1.00 97.38 104 ALA A N 1
ATOM 848 C CA . ALA A 1 104 ? -4.173 1.283 -2.126 1.00 97.38 104 ALA A CA 1
ATOM 849 C C . ALA A 1 104 ? -4.596 0.377 -0.954 1.00 97.38 104 ALA A C 1
ATOM 851 O O . ALA A 1 104 ? -3.740 -0.220 -0.297 1.00 97.38 104 ALA A O 1
ATOM 852 N N . LEU A 1 105 ? -5.906 0.225 -0.731 1.00 97.06 105 LEU A N 1
ATOM 853 C CA . LEU A 1 105 ? -6.458 -0.648 0.304 1.00 97.06 105 LEU A CA 1
ATOM 854 C C . LEU A 1 105 ? -6.108 -2.119 0.049 1.00 97.06 105 LEU A C 1
ATOM 856 O O . LEU A 1 105 ? -5.729 -2.825 0.981 1.00 97.06 105 LEU A O 1
ATOM 860 N N . SER A 1 106 ? -6.189 -2.577 -1.205 1.00 97.00 106 SER A N 1
ATOM 861 C CA . SER A 1 106 ? -5.839 -3.957 -1.567 1.00 97.00 106 SER A CA 1
ATOM 862 C C . SER A 1 106 ? -4.382 -4.290 -1.224 1.00 97.00 106 SER A C 1
ATOM 864 O O . SER A 1 106 ? -4.092 -5.350 -0.668 1.00 97.00 106 SER A O 1
ATOM 866 N N . TYR A 1 107 ? -3.465 -3.351 -1.466 1.00 96.62 107 TYR A N 1
ATOM 867 C CA . TYR A 1 107 ? -2.054 -3.498 -1.120 1.00 96.62 107 TYR A CA 1
ATOM 868 C C . TYR A 1 107 ? -1.823 -3.450 0.390 1.00 96.62 107 TYR A C 1
ATOM 870 O O . TYR A 1 107 ? -1.058 -4.259 0.911 1.00 96.62 107 TYR A O 1
ATOM 878 N N . ALA A 1 108 ? -2.507 -2.552 1.099 1.00 95.56 108 ALA A N 1
ATOM 879 C CA . ALA A 1 108 ? -2.422 -2.450 2.551 1.00 95.56 108 ALA A CA 1
ATOM 880 C C . ALA A 1 108 ? -2.887 -3.738 3.252 1.00 95.56 108 ALA A C 1
ATOM 882 O O . ALA A 1 108 ? -2.183 -4.254 4.119 1.00 95.56 108 ALA A O 1
ATOM 883 N N . ARG A 1 109 ? -4.020 -4.309 2.825 1.00 94.81 109 ARG A N 1
ATOM 884 C CA . ARG A 1 109 ? -4.518 -5.596 3.337 1.00 94.81 109 ARG A CA 1
ATOM 885 C C . ARG A 1 109 ? -3.575 -6.747 3.018 1.00 94.81 109 ARG A C 1
ATOM 887 O O . ARG A 1 109 ? -3.277 -7.552 3.890 1.00 94.81 109 ARG A O 1
ATOM 894 N N . ALA A 1 110 ? -3.020 -6.784 1.806 1.00 95.25 110 ALA A N 1
ATOM 895 C CA . ALA A 1 110 ? -2.053 -7.814 1.444 1.00 95.25 110 ALA A CA 1
ATOM 896 C C . ALA A 1 110 ? -0.807 -7.796 2.349 1.00 95.25 110 ALA A C 1
ATOM 898 O O . ALA A 1 110 ? -0.282 -8.859 2.676 1.00 95.25 110 ALA A O 1
ATOM 899 N N . ILE A 1 111 ? -0.349 -6.613 2.776 1.00 93.44 111 ILE A N 1
ATOM 900 C CA . ILE A 1 111 ? 0.739 -6.477 3.756 1.00 93.44 111 ILE A CA 1
ATOM 901 C C . ILE A 1 111 ? 0.311 -7.038 5.109 1.00 93.44 111 ILE A C 1
ATOM 903 O O . ILE A 1 111 ? 1.013 -7.890 5.649 1.00 93.44 111 ILE A O 1
ATOM 907 N N . GLN A 1 112 ? -0.838 -6.598 5.624 1.00 90.25 112 GLN A N 1
ATOM 908 C CA . GLN A 1 112 ? -1.367 -7.032 6.917 1.00 90.25 112 GLN A CA 1
ATOM 909 C C . GLN A 1 112 ? -1.541 -8.560 6.987 1.00 90.25 112 GLN A C 1
ATOM 911 O O . GLN A 1 112 ? -1.164 -9.177 7.977 1.00 90.25 112 GLN A O 1
ATOM 916 N N . GLU A 1 113 ? -2.058 -9.175 5.921 1.00 91.00 113 GLU A N 1
ATOM 917 C CA . GLU A 1 113 ? -2.327 -10.615 5.856 1.00 91.00 113 GLU A CA 1
ATOM 918 C C . GLU A 1 113 ? -1.067 -11.462 5.653 1.00 91.00 113 GLU A C 1
ATOM 920 O O . GLU A 1 113 ? -0.954 -12.550 6.214 1.00 91.00 113 GLU A O 1
ATOM 925 N N . LYS A 1 114 ? -0.137 -11.016 4.796 1.00 92.50 114 LYS A N 1
ATOM 926 C CA . LYS A 1 114 ? 0.936 -11.887 4.285 1.00 92.50 114 LYS A CA 1
ATOM 927 C C . LYS A 1 114 ? 2.307 -11.608 4.883 1.00 92.50 114 LYS A C 1
ATOM 929 O O . LYS A 1 114 ? 3.155 -12.488 4.818 1.00 92.50 114 LYS A O 1
ATOM 934 N N . ALA A 1 115 ? 2.553 -10.432 5.463 1.00 87.44 115 ALA A N 1
ATOM 935 C CA . ALA A 1 115 ? 3.877 -10.075 5.981 1.00 87.44 115 ALA A CA 1
ATOM 936 C C . ALA A 1 115 ? 4.227 -10.729 7.335 1.00 87.44 115 ALA A C 1
ATOM 938 O O . ALA A 1 115 ? 5.260 -10.401 7.905 1.00 87.44 115 ALA A O 1
ATOM 939 N N . GLY A 1 116 ? 3.391 -11.628 7.871 1.00 75.56 116 GLY A N 1
ATOM 940 C CA . GLY A 1 116 ? 3.772 -12.533 8.968 1.00 75.56 116 GLY A CA 1
ATOM 941 C C . GLY A 1 116 ? 4.268 -11.852 10.250 1.00 75.56 116 GLY A C 1
ATOM 942 O O . GLY A 1 116 ? 5.087 -12.419 10.963 1.00 75.56 116 GLY A O 1
ATOM 943 N N . GLY A 1 117 ? 3.830 -10.620 10.529 1.00 77.50 117 GLY A N 1
ATOM 944 C CA . GLY A 1 117 ? 4.289 -9.843 11.688 1.00 77.50 117 GLY A CA 1
ATOM 945 C C . GLY A 1 117 ? 5.681 -9.211 11.545 1.00 77.50 117 GLY A C 1
ATOM 946 O O . GLY A 1 117 ? 6.129 -8.541 12.470 1.00 77.50 117 GLY A O 1
ATOM 947 N N . THR A 1 118 ? 6.366 -9.359 10.403 1.00 83.31 118 THR A N 1
ATOM 948 C CA . THR A 1 118 ? 7.634 -8.648 10.136 1.00 83.31 118 THR A CA 1
ATOM 949 C C . THR A 1 118 ? 7.418 -7.202 9.692 1.00 83.31 118 THR A C 1
ATOM 951 O O . THR A 1 118 ? 8.346 -6.386 9.718 1.00 83.31 118 THR A O 1
ATOM 954 N N . ALA A 1 119 ? 6.201 -6.882 9.247 1.00 83.44 119 ALA A N 1
ATOM 955 C CA . ALA A 1 119 ? 5.803 -5.524 8.933 1.00 83.44 119 ALA A CA 1
ATOM 956 C C . ALA A 1 119 ? 5.732 -4.681 10.211 1.00 83.44 119 ALA A C 1
ATOM 958 O O . ALA A 1 119 ? 5.205 -5.114 11.234 1.00 83.44 119 ALA A O 1
ATOM 959 N N . LEU A 1 120 ? 6.247 -3.452 10.137 1.00 84.69 120 LEU A N 1
ATOM 960 C CA . LEU A 1 120 ? 6.123 -2.495 11.235 1.00 84.69 120 LEU A CA 1
ATOM 961 C C . LEU A 1 120 ? 4.645 -2.189 11.513 1.00 84.69 120 LEU A C 1
ATOM 963 O O . LEU A 1 120 ? 3.835 -2.172 10.586 1.00 84.69 120 LEU A O 1
ATOM 967 N N . HIS A 1 121 ? 4.311 -1.873 12.768 1.00 82.56 121 HIS A N 1
ATOM 968 C CA . HIS A 1 121 ? 2.927 -1.641 13.209 1.00 82.56 121 HIS A CA 1
ATOM 969 C C . HIS A 1 121 ? 2.157 -0.657 12.316 1.00 82.56 121 HIS A C 1
ATOM 971 O O . HIS A 1 121 ? 1.035 -0.949 11.905 1.00 82.56 121 HIS A O 1
ATOM 977 N N . TRP A 1 122 ? 2.794 0.446 11.908 1.00 83.00 122 TRP A N 1
ATOM 978 C CA . TRP A 1 122 ? 2.175 1.427 11.012 1.00 83.00 122 TRP A CA 1
ATOM 979 C C . TRP A 1 122 ? 1.768 0.834 9.651 1.00 83.00 122 TRP A C 1
ATOM 981 O O . TRP A 1 122 ? 0.754 1.237 9.085 1.00 83.00 122 TRP A O 1
ATOM 991 N N . ALA A 1 123 ? 2.532 -0.126 9.117 1.00 85.56 123 ALA A N 1
ATOM 992 C CA . ALA A 1 123 ? 2.254 -0.757 7.829 1.00 85.56 123 ALA A CA 1
ATOM 993 C C . ALA A 1 123 ? 1.033 -1.684 7.928 1.00 85.56 123 ALA A C 1
ATOM 995 O O . ALA A 1 123 ? 0.192 -1.696 7.030 1.00 85.56 123 ALA A O 1
ATOM 996 N N . SER A 1 124 ? 0.895 -2.386 9.055 1.00 83.06 124 SER A N 1
ATOM 997 C CA . SER A 1 124 ? -0.276 -3.212 9.378 1.00 83.06 124 SER A CA 1
ATOM 998 C C . SER A 1 124 ? -1.529 -2.381 9.684 1.00 83.06 124 SER A C 1
ATOM 1000 O O . SER A 1 124 ? -2.641 -2.868 9.515 1.00 83.06 124 SER A O 1
ATOM 1002 N N . GLN A 1 125 ? -1.365 -1.122 10.101 1.00 88.81 125 GLN A N 1
ATOM 1003 C CA . GLN A 1 125 ? -2.458 -0.185 10.394 1.00 88.81 125 GLN A CA 1
ATOM 1004 C C . GLN A 1 125 ? -2.953 0.603 9.174 1.00 88.81 125 GLN A C 1
ATOM 1006 O O . GLN A 1 125 ? -4.022 1.212 9.236 1.00 88.81 125 GLN A O 1
ATOM 1011 N N . MET A 1 126 ? -2.219 0.602 8.055 1.00 92.69 126 MET A N 1
ATOM 1012 C CA . MET A 1 126 ? -2.585 1.365 6.852 1.00 92.69 126 MET A CA 1
ATOM 1013 C C . MET A 1 126 ? -4.033 1.167 6.365 1.00 92.69 126 MET A C 1
ATOM 1015 O O . MET A 1 126 ? -4.624 2.170 5.954 1.00 92.69 126 MET A O 1
ATOM 1019 N N . PRO A 1 127 ? -4.635 -0.047 6.395 1.00 94.50 127 PRO A N 1
ATOM 1020 C CA . PRO A 1 127 ? -6.013 -0.239 5.938 1.00 94.50 127 PRO A CA 1
ATOM 1021 C C . PRO A 1 127 ? -7.020 0.672 6.648 1.00 94.50 127 PRO A C 1
ATOM 1023 O O . PRO A 1 127 ? -7.915 1.205 5.997 1.00 94.50 127 PRO A O 1
ATOM 1026 N N . ILE A 1 128 ? -6.831 0.913 7.951 1.00 92.19 128 ILE A N 1
ATOM 1027 C CA . ILE A 1 128 ? -7.722 1.740 8.779 1.00 92.19 128 ILE A CA 1
ATOM 1028 C C . ILE A 1 128 ? -7.764 3.167 8.227 1.00 92.19 128 ILE A C 1
ATOM 1030 O O . ILE A 1 128 ? -8.834 3.694 7.936 1.00 92.19 128 ILE A O 1
ATOM 1034 N N . PHE A 1 129 ? -6.593 3.766 7.999 1.00 91.06 129 PHE A N 1
ATOM 1035 C CA . PHE A 1 129 ? -6.493 5.132 7.486 1.00 91.06 129 PHE A CA 1
ATOM 1036 C C . PHE A 1 129 ? -7.025 5.263 6.055 1.00 91.06 129 PHE A C 1
ATOM 1038 O O . PHE A 1 129 ? -7.657 6.261 5.726 1.00 91.06 129 PHE A O 1
ATOM 1045 N N . ILE A 1 130 ? -6.795 4.260 5.200 1.00 95.06 130 ILE A N 1
ATOM 1046 C CA . ILE A 1 130 ? -7.298 4.284 3.819 1.00 95.06 130 ILE A CA 1
ATOM 1047 C C . ILE A 1 130 ? -8.829 4.182 3.798 1.00 95.06 130 ILE A C 1
ATOM 1049 O O . ILE A 1 130 ? -9.466 4.903 3.038 1.00 95.06 130 ILE A O 1
ATOM 1053 N N . LEU A 1 131 ? -9.429 3.340 4.644 1.00 95.19 131 LEU A N 1
ATOM 1054 C CA . LEU A 1 131 ? -10.888 3.234 4.760 1.00 95.19 131 LEU A CA 1
ATOM 1055 C C . LEU A 1 131 ? -11.523 4.525 5.281 1.00 95.19 131 LEU A C 1
ATOM 1057 O O . LEU A 1 131 ? -12.567 4.938 4.781 1.00 95.19 131 LEU A O 1
ATOM 1061 N N . GLU A 1 132 ? -10.879 5.195 6.238 1.00 92.38 132 GLU A N 1
ATOM 1062 C CA . GLU A 1 132 ? -11.322 6.517 6.684 1.00 92.38 132 GLU A CA 1
ATOM 1063 C C . GLU A 1 132 ? -11.306 7.545 5.545 1.00 92.38 132 GLU A C 1
ATOM 1065 O O . GLU A 1 132 ? -12.275 8.291 5.393 1.00 92.38 132 GLU A O 1
ATOM 1070 N N . ASP A 1 133 ? -10.257 7.552 4.717 1.00 92.56 133 ASP A N 1
ATOM 1071 C CA . ASP A 1 133 ? -10.157 8.435 3.547 1.00 92.56 133 ASP A CA 1
ATOM 1072 C C . ASP A 1 133 ? -11.189 8.096 2.459 1.00 92.56 133 ASP A C 1
ATOM 1074 O O . ASP A 1 133 ? -11.622 8.979 1.719 1.00 92.56 133 ASP A O 1
ATOM 1078 N N . MET A 1 134 ? -11.615 6.831 2.370 1.00 94.62 134 MET A N 1
ATOM 1079 C CA . MET A 1 134 ? -12.720 6.394 1.506 1.00 94.62 134 MET A CA 1
ATOM 1080 C C . MET A 1 134 ? -14.100 6.799 2.050 1.00 94.62 134 MET A C 1
ATOM 1082 O O . MET A 1 134 ? -15.092 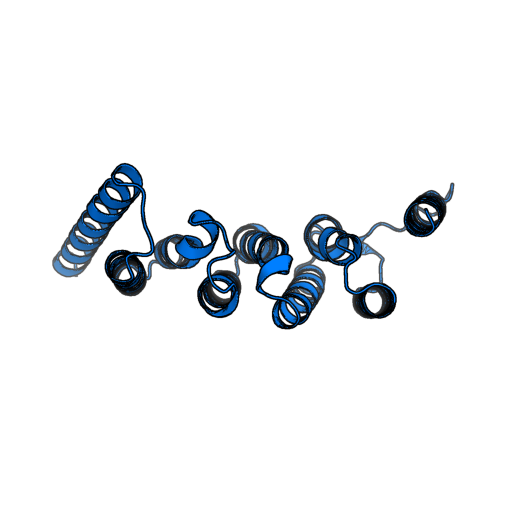6.673 1.338 1.00 94.62 134 MET A O 1
ATOM 1086 N N . GLY A 1 135 ? -14.185 7.276 3.298 1.00 92.44 135 GLY A N 1
ATOM 1087 C CA . GLY A 1 135 ? -15.451 7.539 3.988 1.00 92.44 135 GLY A CA 1
ATOM 1088 C C . GLY A 1 135 ? -16.139 6.282 4.535 1.00 92.44 135 GLY A C 1
ATOM 1089 O O . GLY A 1 135 ? -17.238 6.378 5.077 1.00 92.44 135 GLY A O 1
ATOM 1090 N N . GLU A 1 136 ? -15.486 5.123 4.452 1.00 93.88 136 GLU A N 1
ATOM 1091 C CA . GLU A 1 136 ? -15.989 3.817 4.891 1.00 93.88 136 GLU A CA 1
ATOM 1092 C C . GLU A 1 136 ? -15.751 3.629 6.397 1.00 93.88 136 GLU A C 1
ATOM 1094 O O . GLU A 1 136 ? -15.002 2.756 6.847 1.00 93.88 136 GLU A O 1
ATOM 1099 N N . LEU A 1 137 ? -16.362 4.502 7.202 1.00 92.81 137 LEU A N 1
ATOM 1100 C CA . LEU A 1 137 ? -16.114 4.594 8.643 1.00 92.81 137 LEU A CA 1
ATOM 1101 C C . LEU A 1 137 ? -16.517 3.320 9.400 1.00 92.81 137 LEU A C 1
ATOM 1103 O O . LEU A 1 137 ? -15.832 2.936 10.349 1.00 92.81 137 LEU A O 1
ATOM 1107 N N . GLU A 1 138 ? -17.592 2.637 8.990 1.00 92.38 138 GLU A N 1
ATOM 1108 C CA . GLU A 1 138 ? -17.958 1.331 9.546 1.00 92.38 138 GLU A CA 1
ATOM 1109 C C . GLU A 1 138 ? -16.860 0.288 9.320 1.00 92.38 138 GLU A C 1
ATOM 1111 O O . GLU A 1 138 ? -16.483 -0.418 10.255 1.00 92.38 138 GLU A O 1
ATOM 1116 N N . ALA A 1 139 ? -16.324 0.210 8.101 1.00 92.06 139 ALA A N 1
ATOM 1117 C CA . ALA A 1 139 ? -15.257 -0.726 7.776 1.00 92.06 139 ALA A CA 1
ATOM 1118 C C . ALA A 1 139 ? -13.968 -0.375 8.532 1.00 92.06 139 ALA A C 1
ATOM 1120 O O . ALA A 1 139 ? -13.345 -1.262 9.110 1.00 92.06 139 ALA A O 1
ATOM 1121 N N . ALA A 1 140 ? -13.610 0.912 8.611 1.00 93.00 140 ALA A N 1
ATOM 1122 C CA . ALA A 1 140 ? -12.461 1.371 9.390 1.00 93.00 140 ALA A CA 1
ATOM 1123 C C . ALA A 1 140 ? -12.579 0.979 10.873 1.00 93.00 140 ALA A C 1
ATOM 1125 O O . ALA A 1 140 ? -11.611 0.507 11.470 1.00 93.00 140 ALA A O 1
ATOM 1126 N N . LYS A 1 141 ? -13.777 1.113 11.461 1.00 92.50 141 LYS A N 1
ATOM 1127 C CA . LYS A 1 141 ? -14.054 0.700 12.844 1.00 92.50 141 LYS A CA 1
ATOM 1128 C C . LYS A 1 141 ? -13.893 -0.811 13.030 1.00 92.50 141 LYS A C 1
ATOM 1130 O O . LYS A 1 141 ? -13.330 -1.231 14.039 1.00 92.50 141 LYS A O 1
ATOM 1135 N N . ILE A 1 142 ? -14.373 -1.618 12.082 1.00 92.06 142 ILE A N 1
ATOM 1136 C CA . ILE A 1 142 ? -14.233 -3.082 12.125 1.00 92.06 142 ILE A CA 1
ATOM 1137 C C . ILE A 1 142 ? -12.754 -3.483 12.080 1.00 92.06 142 ILE A C 1
ATOM 1139 O O . ILE A 1 142 ? -12.318 -4.253 12.933 1.00 92.06 142 ILE A O 1
ATOM 1143 N N . GLU A 1 143 ? -11.976 -2.926 11.147 1.00 90.44 143 GLU A N 1
ATOM 1144 C CA . GLU A 1 143 ? -10.536 -3.211 11.025 1.00 90.44 143 GLU A CA 1
ATOM 1145 C C . GLU A 1 143 ? -9.769 -2.807 12.293 1.00 90.44 143 GLU A C 1
ATOM 1147 O O . GLU A 1 143 ? -8.955 -3.570 12.815 1.00 90.44 143 GLU A O 1
ATOM 1152 N N . LEU A 1 144 ? -10.065 -1.626 12.844 1.00 90.25 144 LEU A N 1
ATOM 1153 C CA . LEU A 1 144 ? -9.452 -1.148 14.082 1.00 90.25 144 LEU A CA 1
ATOM 1154 C C . LEU A 1 144 ? -9.826 -2.025 15.288 1.00 90.25 144 LEU A C 1
ATOM 1156 O O . LEU A 1 144 ? -8.973 -2.321 16.122 1.00 90.25 144 LEU A O 1
ATOM 1160 N N . GLY A 1 145 ? -11.081 -2.475 15.371 1.00 88.62 145 GLY A N 1
ATOM 1161 C CA . GLY A 1 145 ? -11.534 -3.405 16.406 1.00 88.62 145 GLY A CA 1
ATOM 1162 C C . GLY A 1 145 ? -10.843 -4.769 16.317 1.00 88.62 145 GLY A C 1
ATOM 1163 O O . GLY A 1 145 ? -10.412 -5.301 17.339 1.00 88.62 145 GLY A O 1
ATOM 1164 N N . ALA A 1 146 ? -10.676 -5.306 15.106 1.00 88.44 146 ALA A N 1
ATOM 1165 C CA . ALA A 1 146 ? -9.949 -6.553 14.878 1.00 88.44 146 ALA A CA 1
ATOM 1166 C C . ALA A 1 146 ? -8.476 -6.439 15.304 1.00 88.44 146 ALA A C 1
ATOM 1168 O O . ALA A 1 146 ? -7.962 -7.334 15.974 1.00 88.44 146 ALA A O 1
ATOM 1169 N N . LEU A 1 147 ? -7.824 -5.313 14.994 1.00 86.25 147 LEU A N 1
ATOM 1170 C CA . LEU A 1 147 ? -6.444 -5.040 15.401 1.00 86.25 147 LEU A CA 1
ATOM 1171 C C . LEU A 1 147 ? -6.287 -4.902 16.927 1.00 86.25 147 LEU A C 1
ATOM 1173 O O . LEU A 1 147 ? -5.306 -5.368 17.499 1.00 86.25 147 LEU A O 1
ATOM 1177 N N . LEU A 1 148 ? -7.249 -4.274 17.608 1.00 86.75 148 LEU A N 1
ATOM 1178 C CA . LEU A 1 148 ? -7.244 -4.185 19.073 1.00 86.75 148 LEU A CA 1
ATOM 1179 C C . LEU A 1 148 ? -7.446 -5.556 19.740 1.00 86.75 148 LEU A C 1
ATOM 1181 O O . LEU A 1 148 ? -6.960 -5.769 20.851 1.00 86.75 148 LEU A O 1
ATOM 1185 N N . ALA A 1 149 ? -8.143 -6.479 19.070 1.00 85.56 149 ALA A N 1
ATOM 1186 C CA . ALA A 1 149 ? -8.397 -7.833 19.555 1.00 85.56 149 ALA A CA 1
ATOM 1187 C C . ALA A 1 149 ? -7.247 -8.819 19.285 1.00 85.56 149 ALA A C 1
ATOM 1189 O O . ALA A 1 149 ? -7.135 -9.813 19.998 1.00 85.56 149 ALA A O 1
ATOM 1190 N N . SER A 1 150 ? -6.386 -8.569 18.290 1.00 78.25 150 SER A N 1
ATOM 1191 C CA . SER A 1 150 ? -5.305 -9.489 17.896 1.00 78.25 150 SER A CA 1
ATOM 1192 C C . SER A 1 150 ? -4.112 -9.536 18.861 1.00 78.25 150 SER A C 1
ATOM 1194 O O . SER A 1 150 ? -3.160 -10.262 18.590 1.00 78.25 150 SER A O 1
ATOM 1196 N N . ASP A 1 151 ? -4.137 -8.755 19.949 1.00 70.88 151 ASP A N 1
ATOM 1197 C CA . ASP A 1 151 ? -3.080 -8.596 20.971 1.00 70.88 151 ASP A CA 1
ATOM 1198 C C . ASP A 1 151 ? -1.663 -8.352 20.406 1.00 70.88 151 ASP A C 1
ATOM 1200 O O . ASP A 1 151 ? -0.650 -8.481 21.084 1.00 70.88 151 ASP A O 1
ATOM 1204 N N . SER A 1 152 ? -1.584 -7.936 19.140 1.00 74.50 152 SER A N 1
ATOM 1205 C CA . SER A 1 152 ? -0.341 -7.666 18.412 1.00 74.50 152 SER A CA 1
ATOM 1206 C C . SER A 1 152 ? 0.271 -6.305 18.755 1.00 74.50 152 SER A C 1
ATOM 1208 O O . SER A 1 152 ? 1.305 -5.936 18.201 1.00 74.50 152 SER A O 1
ATOM 1210 N N . ILE A 1 153 ? -0.391 -5.533 19.620 1.00 77.38 153 ILE A N 1
ATOM 1211 C CA . ILE A 1 153 ? 0.028 -4.204 20.065 1.00 77.38 153 ILE A CA 1
ATOM 1212 C C . ILE A 1 153 ? 0.576 -4.341 21.482 1.00 77.38 153 ILE A C 1
ATOM 1214 O O . ILE A 1 153 ? -0.185 -4.463 22.443 1.00 77.38 153 ILE A O 1
ATOM 1218 N N . SER A 1 154 ? 1.900 -4.313 21.608 1.00 75.75 154 SER A N 1
ATOM 1219 C CA . SER A 1 154 ? 2.578 -4.432 22.900 1.00 75.75 154 SER A CA 1
ATOM 1220 C C . SER A 1 154 ? 2.727 -3.101 23.640 1.00 75.75 154 SER A C 1
ATOM 1222 O O . SER A 1 154 ? 2.886 -3.109 24.858 1.00 75.75 154 SER A O 1
ATOM 1224 N N . ASP A 1 155 ? 2.704 -1.964 22.934 1.00 82.94 155 ASP A N 1
ATOM 1225 C CA . ASP A 1 155 ? 2.884 -0.639 23.539 1.00 82.94 155 ASP A CA 1
ATOM 1226 C C . ASP A 1 155 ? 1.569 -0.127 24.172 1.00 82.94 155 ASP A C 1
ATOM 1228 O O . ASP A 1 155 ? 0.569 0.066 23.468 1.00 82.94 155 ASP A O 1
ATOM 1232 N N . PRO A 1 156 ? 1.539 0.139 25.496 1.00 84.94 156 PRO A N 1
ATOM 1233 C CA . PRO A 1 156 ? 0.371 0.704 26.164 1.00 84.94 156 PRO A CA 1
ATOM 1234 C C . PRO A 1 156 ? -0.090 2.056 25.598 1.00 84.94 156 PRO A C 1
ATOM 1236 O O . PRO A 1 156 ? -1.294 2.324 25.591 1.00 84.94 156 PRO A O 1
ATOM 1239 N N . GLN A 1 157 ? 0.828 2.909 25.127 1.00 85.12 157 GLN A N 1
ATOM 1240 C CA . GLN A 1 157 ? 0.475 4.215 24.558 1.00 85.12 157 GLN A CA 1
ATOM 1241 C C . GLN A 1 157 ? -0.220 4.058 23.208 1.00 85.12 157 GLN A C 1
ATOM 1243 O O . GLN A 1 157 ? -1.257 4.678 22.968 1.00 85.12 157 GLN A O 1
ATOM 1248 N N . GLU A 1 158 ? 0.306 3.180 22.357 1.00 84.38 158 GLU A N 1
ATOM 1249 C CA . GLU A 1 158 ? -0.301 2.835 21.074 1.00 84.38 158 GLU A CA 1
ATOM 1250 C C . GLU A 1 158 ? -1.697 2.233 21.268 1.00 84.38 158 GLU A C 1
ATOM 1252 O O . GLU A 1 158 ? -2.660 2.669 20.635 1.00 84.38 158 GLU A O 1
ATOM 1257 N N . LYS A 1 159 ? -1.846 1.298 22.214 1.00 85.81 159 LYS A N 1
ATOM 1258 C CA . LYS A 1 159 ? -3.149 0.713 22.555 1.00 85.81 159 LYS A CA 1
ATOM 1259 C C . LYS A 1 159 ? -4.144 1.778 23.016 1.00 85.81 159 LYS A C 1
ATOM 1261 O O . LYS A 1 159 ? -5.306 1.754 22.600 1.00 85.81 159 LYS A O 1
ATOM 1266 N N . HIS A 1 160 ? -3.702 2.732 23.838 1.00 86.81 160 HIS A N 1
ATOM 1267 C CA . HIS A 1 160 ? -4.543 3.844 24.276 1.00 86.81 160 HIS A CA 1
ATOM 1268 C C . HIS A 1 160 ? -4.964 4.741 23.105 1.00 86.81 160 HIS A C 1
ATOM 1270 O O . HIS A 1 160 ? -6.155 5.009 22.949 1.00 86.81 160 HIS A O 1
ATOM 1276 N N . PHE A 1 161 ? -4.019 5.142 22.251 1.00 88.19 161 PHE A N 1
ATOM 1277 C CA . PHE A 1 161 ? -4.279 5.955 21.061 1.00 88.19 161 PHE A CA 1
ATOM 1278 C C . PHE A 1 161 ? -5.298 5.293 20.121 1.00 88.19 161 PHE A C 1
ATOM 1280 O O . PHE A 1 161 ? -6.276 5.916 19.711 1.00 88.19 161 PHE A O 1
ATOM 1287 N N . LEU A 1 162 ? -5.121 4.005 19.825 1.00 88.06 162 LEU A N 1
ATOM 1288 C CA . LEU A 1 162 ? -6.024 3.249 18.956 1.00 88.06 162 LEU A CA 1
ATOM 1289 C C . LEU A 1 162 ? -7.416 3.066 19.577 1.00 88.06 162 LEU A C 1
ATOM 1291 O O . LEU A 1 162 ? -8.421 3.143 18.871 1.00 88.06 162 LEU A O 1
ATOM 1295 N N . THR A 1 163 ? -7.495 2.897 20.899 1.00 89.00 163 THR A N 1
ATOM 1296 C CA . THR A 1 163 ? -8.775 2.835 21.625 1.00 89.00 163 THR A CA 1
ATOM 1297 C C . THR A 1 163 ? -9.518 4.172 21.568 1.00 89.00 163 THR A C 1
ATOM 1299 O O . THR A 1 163 ? -10.722 4.194 21.312 1.00 89.00 163 THR A O 1
ATOM 1302 N N . GLN A 1 164 ? -8.815 5.295 21.755 1.00 91.06 164 GLN A N 1
ATOM 1303 C CA . GLN A 1 164 ? -9.403 6.630 21.595 1.00 91.06 164 GLN A CA 1
ATOM 1304 C C . GLN A 1 164 ? -9.936 6.824 20.173 1.00 91.06 164 GLN A C 1
ATOM 1306 O O . GLN A 1 164 ? -11.090 7.210 19.990 1.00 91.06 164 GLN A O 1
ATOM 1311 N N . ARG A 1 165 ? -9.140 6.458 19.164 1.00 89.69 165 ARG A N 1
ATOM 1312 C CA . ARG A 1 165 ? -9.540 6.550 17.756 1.00 89.69 165 ARG A CA 1
ATOM 1313 C C . ARG A 1 165 ? -10.775 5.699 17.437 1.00 89.69 165 ARG A C 1
ATOM 1315 O O . ARG A 1 165 ? -11.643 6.131 16.682 1.00 89.69 165 ARG A O 1
ATOM 1322 N N . TYR A 1 166 ? -10.906 4.518 18.043 1.00 91.25 166 TYR A N 1
ATOM 1323 C CA . TYR A 1 166 ? -12.097 3.673 17.899 1.00 91.25 166 TYR A CA 1
ATOM 1324 C C . TYR A 1 166 ? -13.361 4.372 18.421 1.00 91.25 166 TYR A C 1
ATOM 1326 O O . TYR A 1 166 ? -14.391 4.377 17.740 1.00 91.25 166 TYR A O 1
ATOM 1334 N N . ALA A 1 167 ? -13.274 5.014 19.589 1.00 92.06 167 ALA A N 1
ATOM 1335 C CA . ALA A 1 167 ? -14.377 5.789 20.153 1.00 92.06 167 ALA A CA 1
ATOM 1336 C C . ALA A 1 167 ? -14.731 7.014 19.286 1.00 92.06 167 ALA A C 1
ATOM 1338 O O . ALA A 1 167 ? -15.909 7.325 19.096 1.00 92.06 167 ALA A O 1
ATOM 1339 N N . GLU A 1 168 ? -13.736 7.687 18.700 1.00 92.06 168 GLU A N 1
ATOM 1340 C CA . GLU A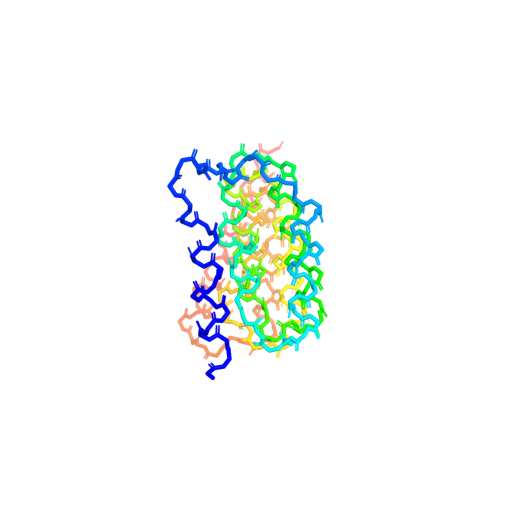 1 168 ? -13.959 8.799 17.766 1.00 92.06 168 GLU A CA 1
ATOM 1341 C C . GLU A 1 168 ? -14.713 8.359 16.504 1.00 92.06 168 GLU A C 1
ATOM 1343 O O . GLU A 1 168 ? -15.657 9.034 16.080 1.00 92.06 168 GLU A O 1
ATOM 1348 N N . LEU A 1 169 ? -14.336 7.218 15.915 1.00 91.44 169 LEU A N 1
ATOM 1349 C CA . LEU A 1 169 ? -15.043 6.646 14.767 1.00 91.44 169 LEU A CA 1
ATOM 1350 C C . LEU A 1 169 ? -16.493 6.304 15.118 1.00 91.44 169 LEU A C 1
ATOM 1352 O O . LEU A 1 169 ? -17.403 6.628 14.357 1.00 91.44 169 LEU A O 1
ATOM 1356 N N . GLU A 1 170 ? -16.732 5.714 16.289 1.00 91.62 170 GLU A N 1
ATOM 1357 C CA . GLU A 1 170 ? -18.082 5.425 16.774 1.00 91.62 170 GLU A CA 1
ATOM 1358 C C . GLU A 1 170 ? -18.929 6.693 16.940 1.00 91.62 170 GLU A C 1
ATOM 1360 O O . GLU A 1 170 ? -20.064 6.745 16.461 1.00 91.62 170 GLU A O 1
ATOM 1365 N N . ALA A 1 171 ? -18.369 7.746 17.535 1.00 92.44 171 ALA A N 1
ATOM 1366 C CA . ALA A 1 171 ? -19.057 9.022 17.680 1.00 92.44 171 ALA A CA 1
ATOM 1367 C C . ALA A 1 171 ? -19.378 9.668 16.320 1.00 92.44 171 ALA A C 1
ATOM 1369 O O . ALA A 1 171 ? -20.475 10.201 16.131 1.00 92.44 171 ALA A O 1
ATOM 1370 N N . ARG A 1 172 ? -18.453 9.608 15.350 1.00 92.38 172 ARG A N 1
ATOM 1371 C CA . ARG A 1 172 ? -18.678 10.095 13.976 1.00 92.38 172 ARG A CA 1
ATOM 1372 C C . ARG A 1 172 ? -19.798 9.319 13.284 1.00 92.38 172 ARG A C 1
ATOM 1374 O O . ARG A 1 172 ? -20.677 9.939 12.694 1.00 92.38 172 ARG A O 1
ATOM 1381 N N . LEU A 1 173 ? -19.811 7.993 13.412 1.00 91.62 173 LEU A N 1
ATOM 1382 C CA . LEU A 1 173 ? -20.860 7.131 12.859 1.00 91.62 173 LEU A CA 1
ATOM 1383 C C . LEU A 1 173 ? -22.244 7.444 13.433 1.00 91.62 173 LEU A C 1
ATOM 1385 O O . LEU A 1 173 ? -23.215 7.543 12.683 1.00 91.62 173 LEU A O 1
ATOM 1389 N N . LEU A 1 174 ? -22.343 7.641 14.751 1.00 91.38 174 LEU A N 1
ATOM 1390 C CA . LEU A 1 174 ? -23.599 8.017 15.405 1.00 91.38 174 LEU A CA 1
ATOM 1391 C C . LEU A 1 174 ? -24.117 9.370 14.902 1.00 91.38 174 LEU A C 1
ATOM 1393 O O . LEU A 1 174 ? -25.301 9.487 14.590 1.00 91.38 174 LEU A O 1
ATOM 1397 N N . LYS A 1 175 ? -23.233 10.363 14.740 1.00 89.88 175 LYS A N 1
ATOM 1398 C CA . LYS A 1 175 ? -23.593 11.670 14.166 1.00 89.88 175 LYS A CA 1
ATOM 1399 C C . LYS A 1 175 ? -24.100 11.549 12.727 1.00 89.88 175 LYS A C 1
ATOM 1401 O O . LYS A 1 175 ? -25.133 12.127 12.405 1.00 89.88 175 LYS A O 1
ATOM 1406 N N . THR A 1 176 ? -23.430 10.765 11.878 1.00 87.31 176 THR A N 1
ATOM 1407 C CA . THR A 1 176 ? -23.863 10.541 10.486 1.00 87.31 176 THR A CA 1
ATOM 1408 C C . THR A 1 176 ? -25.229 9.851 10.404 1.00 87.31 176 THR A C 1
ATOM 1410 O O . THR A 1 176 ? -26.003 10.140 9.496 1.00 87.31 176 THR A O 1
ATOM 1413 N N . ARG A 1 177 ? -25.556 8.968 11.357 1.00 83.62 177 ARG A N 1
ATOM 1414 C CA . ARG A 1 177 ? -26.860 8.283 11.424 1.00 83.62 177 ARG A CA 1
ATOM 1415 C C . ARG A 1 177 ? -27.993 9.169 11.941 1.00 83.62 177 ARG A C 1
ATOM 1417 O O . ARG A 1 177 ? -29.120 8.973 11.520 1.00 83.62 177 ARG A O 1
ATOM 1424 N N . GLN A 1 178 ? -27.705 10.112 12.837 1.00 78.06 178 GLN A N 1
ATOM 1425 C CA . GLN A 1 178 ? -28.695 11.057 13.375 1.00 78.06 178 GLN A CA 1
ATOM 1426 C C . GLN A 1 178 ? -28.994 12.231 12.428 1.00 78.06 178 GLN A C 1
ATOM 1428 O O . GLN A 1 178 ? -30.028 12.873 12.569 1.00 78.06 178 GLN A O 1
ATOM 1433 N N . GLY A 1 179 ? -28.084 12.535 11.497 1.00 69.69 179 GLY A N 1
ATOM 1434 C CA . GLY A 1 179 ? -28.253 13.581 10.481 1.00 69.69 179 GLY A CA 1
ATOM 1435 C C . GLY A 1 179 ? -28.859 13.111 9.151 1.00 69.69 179 GLY A C 1
ATOM 1436 O O . GLY A 1 179 ? -28.904 13.905 8.213 1.00 69.69 179 GLY A O 1
ATOM 1437 N N . ARG A 1 180 ? -29.268 11.841 9.049 1.00 54.88 180 ARG A N 1
ATOM 1438 C CA . ARG A 1 180 ? -30.024 11.262 7.927 1.00 54.88 180 ARG A CA 1
ATOM 1439 C C . ARG A 1 180 ? -31.476 11.064 8.335 1.00 54.88 180 ARG A C 1
ATOM 1441 O O . ARG A 1 180 ? -32.335 11.233 7.446 1.00 54.88 180 ARG A O 1
#